Protein AF-A0A6G3WJX1-F1 (afdb_monomer_lite)

Foldseek 3Di:
DAEEEEEDDCSVVVQVVVVVVVPVVYDYYYDYPVVVVVCVVVVVHRYYHYDDPVRPD

InterPro domains:
  IPR021238 Protein of unknown function DUF2620 [PF10941] (3-57)

Organism: NCBI:txid2706086

Radius of gyration: 10.94 Å; chains: 1; bounding box: 30×22×21 Å

Secondary structure (DSSP, 8-state):
-EEEEEEETTHHHHHHHHHTT--TTEEEEE--HHHHHHHHHTTS-SEEEEE-SSS--

Sequence (57 aa):
MTKILTGGVGKVEVTQAIGRLGIDSLDVVPSSDMDAAMKLRVGQADYYLGTCHTGAG

Structure (mmCIF, N/CA/C/O backbone):
data_AF-A0A6G3WJX1-F1
#
_entry.id   AF-A0A6G3WJX1-F1
#
loop_
_atom_site.group_PDB
_atom_site.id
_atom_site.type_symbol
_atom_site.label_atom_id
_atom_site.label_alt_id
_atom_site.label_comp_id
_atom_site.label_asym_id
_atom_site.label_entity_id
_atom_site.label_seq_id
_atom_site.pdbx_PDB_ins_code
_atom_site.Cartn_x
_atom_site.Cartn_y
_atom_site.Cartn_z
_atom_site.occupancy
_atom_site.B_iso_or_equiv
_atom_site.auth_seq_id
_atom_site.auth_comp_id
_atom_site.auth_asym_id
_atom_site.auth_atom_id
_atom_site.pdbx_PDB_model_num
ATOM 1 N N . MET A 1 1 ? -15.911 3.138 4.746 1.00 87.81 1 MET A N 1
ATOM 2 C CA . MET A 1 1 ? -15.308 2.528 3.548 1.00 87.81 1 MET A CA 1
ATOM 3 C C . MET A 1 1 ? -13.811 2.575 3.770 1.00 87.81 1 MET A C 1
ATOM 5 O O . MET A 1 1 ? -13.322 3.653 4.079 1.00 87.81 1 MET A O 1
ATOM 9 N N . THR A 1 2 ? -13.135 1.431 3.762 1.00 97.25 2 THR A N 1
ATOM 10 C CA . THR A 1 2 ? -11.690 1.344 3.989 1.00 97.25 2 THR A CA 1
ATOM 11 C C . THR A 1 2 ? -10.970 1.822 2.740 1.00 97.25 2 THR A C 1
ATOM 13 O O . THR A 1 2 ? -11.149 1.250 1.666 1.00 97.25 2 THR A O 1
ATOM 16 N N . LYS A 1 3 ? -10.165 2.869 2.876 1.00 98.06 3 LYS A N 1
ATOM 17 C CA . LYS A 1 3 ? -9.485 3.525 1.771 1.00 98.06 3 LYS A CA 1
ATOM 18 C C . LYS A 1 3 ? -8.061 3.013 1.608 1.00 98.06 3 LYS A C 1
ATOM 20 O O . LYS A 1 3 ? -7.219 3.190 2.489 1.00 98.06 3 LYS A O 1
ATOM 25 N N . ILE A 1 4 ? -7.788 2.421 0.452 1.00 98.25 4 ILE A N 1
ATOM 26 C CA . ILE A 1 4 ? -6.484 1.877 0.078 1.00 98.25 4 ILE A CA 1
ATOM 27 C C . ILE A 1 4 ? -5.901 2.720 -1.054 1.00 98.25 4 ILE A C 1
ATOM 29 O O . ILE A 1 4 ? -6.529 2.925 -2.092 1.00 98.25 4 ILE A O 1
ATOM 33 N N . LEU A 1 5 ? -4.671 3.183 -0.868 1.00 98.38 5 LEU A N 1
ATOM 34 C CA . LEU A 1 5 ? -3.896 3.836 -1.916 1.00 98.38 5 LEU A CA 1
ATOM 35 C C . LEU A 1 5 ? -2.933 2.830 -2.540 1.00 98.38 5 LEU A C 1
ATOM 37 O O . LEU A 1 5 ? -2.234 2.124 -1.820 1.00 98.38 5 LEU A O 1
ATOM 41 N N . THR A 1 6 ? -2.853 2.773 -3.864 1.00 97.69 6 THR A N 1
ATOM 42 C CA . THR A 1 6 ? -1.854 1.950 -4.566 1.00 97.69 6 THR A CA 1
ATOM 43 C C . THR A 1 6 ? -0.767 2.837 -5.170 1.00 97.69 6 THR A C 1
ATOM 45 O O . THR A 1 6 ? -1.050 3.939 -5.643 1.00 97.69 6 THR A O 1
ATOM 48 N N . GLY A 1 7 ? 0.490 2.396 -5.151 1.00 96.19 7 GLY A N 1
ATOM 49 C CA . GLY A 1 7 ? 1.622 3.208 -5.613 1.00 96.19 7 GLY A CA 1
ATOM 50 C C . GLY A 1 7 ? 2.733 2.401 -6.267 1.00 96.19 7 GLY A C 1
ATOM 51 O O . GLY A 1 7 ? 2.661 1.179 -6.368 1.00 96.19 7 GLY A O 1
ATOM 52 N N . GLY A 1 8 ? 3.744 3.110 -6.757 1.00 94.38 8 GLY A N 1
ATOM 53 C CA . GLY A 1 8 ? 4.861 2.525 -7.485 1.00 94.38 8 GLY A CA 1
ATOM 54 C C . GLY A 1 8 ? 4.510 1.928 -8.858 1.00 94.38 8 GLY A C 1
ATOM 55 O O . GLY A 1 8 ? 3.624 2.404 -9.581 1.00 94.38 8 GLY A O 1
ATOM 56 N N . VAL A 1 9 ? 5.282 0.914 -9.250 1.00 93.81 9 VAL A N 1
ATOM 57 C CA . VAL A 1 9 ? 5.239 0.262 -10.567 1.00 93.81 9 VAL A CA 1
ATOM 58 C C . VAL A 1 9 ? 4.031 -0.667 -10.651 1.00 93.81 9 VAL A C 1
ATOM 60 O O . VAL A 1 9 ? 3.926 -1.598 -9.862 1.00 93.81 9 VAL A O 1
ATOM 63 N N . GLY A 1 10 ? 3.145 -0.466 -11.628 1.00 94.25 10 GLY A N 1
ATOM 64 C CA . GLY A 1 10 ? 1.973 -1.333 -11.834 1.00 94.25 10 GLY A CA 1
ATOM 65 C C . GLY A 1 10 ? 0.762 -1.020 -10.939 1.00 94.25 10 GLY A C 1
ATOM 66 O O . GLY A 1 10 ? -0.149 -1.833 -10.793 1.00 94.25 10 GLY A O 1
ATOM 67 N N . LYS A 1 11 ? 0.725 0.157 -10.302 1.00 95.81 11 LYS A N 1
ATOM 68 C CA . LYS A 1 11 ? -0.359 0.558 -9.383 1.00 95.81 11 LYS A CA 1
ATOM 69 C C . LYS A 1 11 ? -1.765 0.524 -9.991 1.00 95.81 11 LYS A C 1
ATOM 71 O O . LYS A 1 11 ? -2.743 0.298 -9.278 1.00 95.81 11 LYS A O 1
ATOM 76 N N . VAL A 1 12 ? -1.894 0.755 -11.299 1.00 96.81 12 VAL A N 1
ATOM 77 C CA . VAL A 1 12 ? -3.196 0.731 -11.982 1.00 96.81 12 VAL A CA 1
ATOM 78 C C . VAL A 1 12 ? -3.712 -0.703 -12.049 1.00 96.81 12 VAL A C 1
ATOM 80 O O . VAL A 1 12 ? -4.863 -0.962 -11.707 1.00 96.81 12 VAL A O 1
ATOM 83 N N . GLU A 1 13 ? -2.845 -1.642 -12.407 1.00 96.69 13 GLU A N 1
ATOM 84 C CA . GLU A 1 13 ? -3.125 -3.071 -12.467 1.00 96.69 13 GLU A CA 1
ATOM 85 C C . GLU A 1 13 ? -3.484 -3.611 -11.082 1.00 96.69 13 GLU A C 1
ATOM 87 O O . GLU A 1 13 ? -4.466 -4.336 -10.944 1.00 96.69 13 GLU A O 1
ATOM 92 N N . VAL A 1 14 ? -2.750 -3.197 -10.045 1.00 96.25 14 VAL A N 1
ATOM 93 C CA . VAL A 1 14 ? -3.051 -3.543 -8.647 1.00 96.25 14 VAL A CA 1
ATOM 94 C C . VAL A 1 14 ? -4.419 -3.004 -8.227 1.00 96.25 14 VAL A C 1
ATOM 96 O O . VAL A 1 14 ? -5.226 -3.746 -7.671 1.00 96.25 14 VAL A O 1
ATOM 99 N N . THR A 1 15 ? -4.723 -1.741 -8.539 1.00 97.81 1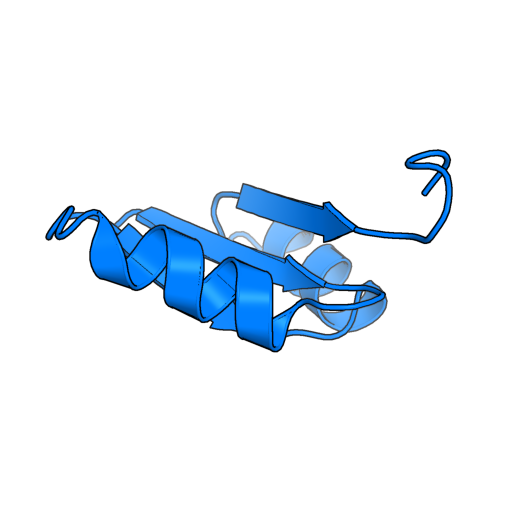5 THR A N 1
ATOM 100 C CA . THR A 1 15 ? -6.038 -1.141 -8.250 1.00 97.81 15 THR A CA 1
ATOM 101 C C . THR A 1 15 ? -7.161 -1.948 -8.897 1.00 97.81 15 THR A C 1
ATOM 103 O O . THR A 1 15 ? -8.139 -2.296 -8.238 1.00 97.81 15 THR A O 1
ATOM 106 N N . GLN A 1 16 ? -7.012 -2.294 -10.178 1.00 97.75 16 GLN A N 1
ATOM 107 C CA . GLN A 1 16 ? -7.998 -3.096 -10.902 1.00 97.75 16 GLN A CA 1
ATOM 108 C C . GLN A 1 16 ? -8.119 -4.513 -10.336 1.00 97.75 16 GLN A C 1
ATOM 110 O O . GLN A 1 16 ? -9.229 -5.032 -10.235 1.00 97.75 16 GLN A O 1
ATOM 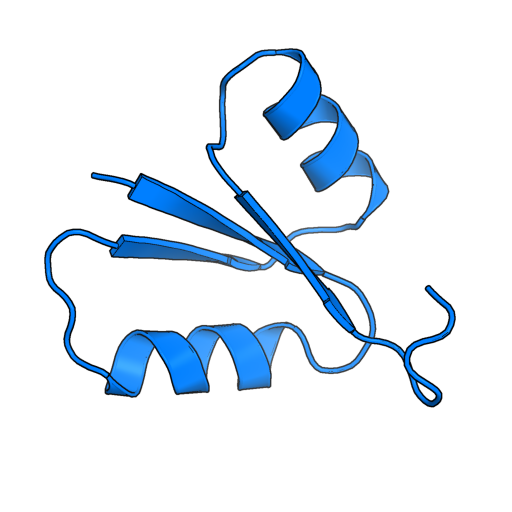115 N N . ALA A 1 17 ? -7.001 -5.141 -9.969 1.00 97.44 17 ALA A N 1
ATOM 116 C CA . ALA A 1 17 ? -6.989 -6.471 -9.375 1.00 97.44 17 ALA A CA 1
ATOM 117 C C . ALA A 1 17 ? -7.774 -6.495 -8.059 1.00 97.44 17 ALA A C 1
ATOM 119 O O . ALA A 1 17 ? -8.605 -7.380 -7.878 1.00 97.44 17 ALA A O 1
ATOM 120 N N . ILE A 1 18 ? -7.579 -5.496 -7.191 1.00 96.25 18 ILE A N 1
ATOM 121 C CA . ILE A 1 18 ? -8.340 -5.380 -5.941 1.00 96.25 18 ILE A CA 1
ATOM 122 C C . ILE A 1 18 ? -9.816 -5.081 -6.233 1.00 96.25 18 ILE A C 1
ATOM 124 O O . ILE A 1 18 ? -10.688 -5.719 -5.653 1.00 96.25 18 ILE A O 1
ATOM 128 N N . GLY A 1 19 ? -10.117 -4.178 -7.172 1.00 95.25 19 GLY A N 1
ATOM 129 C CA . GLY A 1 19 ? -11.500 -3.861 -7.548 1.00 95.25 19 GLY A CA 1
ATOM 130 C C . GLY A 1 19 ? -12.286 -5.076 -8.060 1.00 95.25 19 GLY A C 1
ATOM 131 O O . GLY A 1 19 ? -13.465 -5.231 -7.750 1.00 95.25 19 GLY A O 1
ATOM 132 N N . ARG A 1 20 ? -11.628 -5.996 -8.779 1.00 97.44 20 ARG A N 1
ATOM 133 C CA . ARG A 1 20 ? -12.233 -7.254 -9.258 1.00 97.44 20 ARG A CA 1
ATOM 134 C C . ARG A 1 20 ? -12.588 -8.239 -8.145 1.00 97.44 20 ARG A C 1
ATOM 136 O O . ARG A 1 20 ? -13.345 -9.167 -8.410 1.00 97.44 20 ARG A O 1
ATOM 143 N N . LEU A 1 21 ? -12.074 -8.054 -6.927 1.00 96.12 21 LEU A N 1
ATOM 144 C CA . LEU A 1 21 ? -12.465 -8.874 -5.779 1.00 96.12 21 LEU A CA 1
ATOM 145 C C . LEU A 1 21 ? -13.901 -8.582 -5.318 1.00 96.12 21 LEU A C 1
ATOM 147 O O . LEU A 1 21 ? -14.462 -9.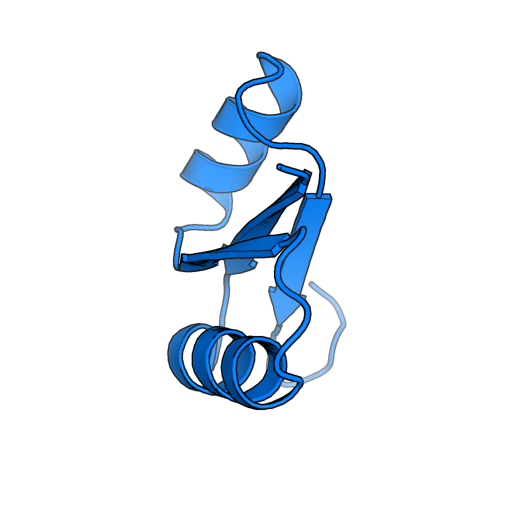391 -4.588 1.00 96.12 21 LEU A O 1
ATOM 151 N N . GLY A 1 22 ? -14.496 -7.455 -5.736 1.00 94.19 22 GLY A N 1
ATOM 152 C CA . GLY A 1 22 ? -15.894 -7.132 -5.434 1.00 94.19 22 GLY A CA 1
ATOM 153 C C . GLY A 1 22 ? -16.165 -6.917 -3.944 1.00 94.19 22 GLY A C 1
ATOM 154 O O . GLY A 1 22 ? -17.235 -7.259 -3.455 1.00 94.19 22 GLY A O 1
ATOM 155 N N . ILE A 1 23 ? -15.179 -6.405 -3.202 1.00 96.69 23 ILE A N 1
ATOM 156 C CA . ILE A 1 23 ? -15.324 -6.125 -1.772 1.00 96.69 23 ILE A CA 1
ATOM 157 C C . ILE A 1 23 ? -15.893 -4.711 -1.615 1.00 96.69 23 ILE A C 1
ATOM 159 O O . ILE A 1 23 ? -15.151 -3.732 -1.656 1.00 96.69 23 ILE A O 1
ATOM 163 N N . ASP A 1 24 ? -17.204 -4.614 -1.397 1.00 95.12 24 ASP A N 1
ATOM 164 C CA . ASP A 1 24 ? -17.949 -3.343 -1.340 1.00 95.12 24 ASP A CA 1
ATOM 165 C C . ASP A 1 24 ? -17.450 -2.358 -0.273 1.00 95.12 24 ASP A C 1
ATOM 167 O O . ASP A 1 24 ? -17.684 -1.154 -0.358 1.00 95.12 24 ASP A O 1
ATOM 171 N N . SER A 1 25 ? -16.774 -2.847 0.767 1.00 96.75 25 SER A N 1
ATOM 172 C CA . SER A 1 25 ? -16.251 -1.996 1.833 1.00 96.75 25 SER A CA 1
ATOM 173 C C . SER A 1 25 ? -14.951 -1.276 1.468 1.00 96.75 25 SER A C 1
ATOM 175 O O . SER A 1 25 ? -14.543 -0.405 2.241 1.00 96.75 25 SER A O 1
ATOM 177 N N . LEU A 1 26 ? -14.315 -1.600 0.334 1.00 97.25 26 LEU A N 1
ATOM 178 C CA . LEU A 1 26 ? -13.040 -1.023 -0.096 1.00 97.25 26 LEU A CA 1
ATOM 179 C C . LEU A 1 26 ? -13.228 0.126 -1.097 1.00 97.25 26 LEU A C 1
ATOM 181 O O . LEU A 1 26 ? -13.917 -0.013 -2.102 1.00 97.25 26 LEU A O 1
ATOM 185 N N . ASP A 1 27 ? -12.533 1.234 -0.849 1.00 97.38 27 ASP A N 1
ATOM 186 C CA . ASP A 1 27 ? -12.304 2.321 -1.806 1.00 97.38 27 ASP A CA 1
ATOM 187 C C . ASP A 1 27 ? -10.820 2.308 -2.194 1.00 97.38 27 ASP A C 1
ATOM 189 O O . ASP A 1 27 ? -9.955 2.574 -1.358 1.00 97.38 27 ASP A O 1
ATOM 193 N N . VAL A 1 28 ? -10.505 1.933 -3.435 1.00 97.81 28 VAL A N 1
ATOM 194 C CA . VAL A 1 28 ? -9.121 1.722 -3.882 1.00 97.81 28 VAL A CA 1
ATOM 195 C C . VAL A 1 28 ? -8.785 2.683 -5.005 1.00 97.81 28 VAL A C 1
ATOM 197 O O . VAL A 1 28 ? -9.410 2.649 -6.064 1.00 97.81 28 VAL A O 1
ATOM 200 N N . VAL A 1 29 ? -7.764 3.515 -4.797 1.00 97.69 29 VAL A N 1
ATOM 201 C CA . VAL A 1 29 ? -7.362 4.539 -5.769 1.00 97.69 29 VAL A CA 1
ATOM 202 C C . VAL A 1 29 ? -5.844 4.577 -5.974 1.00 97.69 29 VAL A C 1
ATOM 204 O O . VAL A 1 29 ? -5.083 4.462 -5.009 1.00 97.69 29 VAL A O 1
ATOM 207 N N . PRO A 1 30 ? -5.367 4.764 -7.217 1.00 97.75 30 PRO A N 1
ATOM 208 C CA . PRO A 1 30 ? -3.946 4.910 -7.483 1.00 97.75 30 PRO A CA 1
ATOM 209 C C . PRO A 1 30 ? -3.430 6.276 -7.026 1.00 97.75 30 PRO A C 1
ATOM 211 O O . PRO A 1 30 ? -4.112 7.295 -7.132 1.00 97.75 30 PRO A O 1
ATOM 214 N N . SER A 1 31 ? -2.189 6.293 -6.550 1.00 97.75 31 SER A N 1
ATOM 215 C CA . SER A 1 31 ? -1.499 7.458 -5.999 1.00 97.75 31 SER A CA 1
ATOM 216 C C . SER A 1 31 ? -0.024 7.483 -6.429 1.00 97.75 31 SER A C 1
ATOM 218 O O . SER A 1 31 ? 0.493 6.564 -7.073 1.00 97.75 31 SER A O 1
ATOM 220 N N . SER A 1 32 ? 0.680 8.570 -6.122 1.00 96.75 32 SER A N 1
ATOM 221 C CA . SER A 1 32 ? 2.140 8.525 -5.990 1.00 96.75 32 SER A CA 1
ATOM 222 C C . SER A 1 32 ? 2.511 8.128 -4.563 1.00 96.75 32 SER A C 1
ATOM 224 O O . SER A 1 32 ? 1.722 8.338 -3.640 1.00 96.75 32 SER A O 1
ATOM 226 N N . ASP A 1 33 ? 3.711 7.586 -4.385 1.00 95.38 33 ASP A N 1
ATOM 227 C CA . ASP A 1 33 ? 4.204 7.117 -3.085 1.00 95.38 33 ASP A CA 1
ATOM 228 C C . ASP A 1 33 ? 4.262 8.278 -2.083 1.00 95.38 33 ASP A C 1
ATOM 230 O O . ASP A 1 33 ? 3.826 8.156 -0.941 1.00 95.38 33 ASP A O 1
ATOM 234 N N . MET A 1 34 ? 4.706 9.450 -2.551 1.00 96.19 34 MET A N 1
ATOM 235 C CA . MET A 1 34 ? 4.782 10.658 -1.731 1.00 96.19 34 MET A CA 1
ATOM 236 C C . MET A 1 34 ? 3.395 11.173 -1.320 1.00 96.19 34 MET A C 1
ATOM 238 O O . MET A 1 34 ? 3.178 11.489 -0.152 1.00 96.19 34 MET A O 1
ATOM 242 N N . ASP A 1 35 ? 2.437 11.238 -2.250 1.00 97.88 35 ASP A N 1
ATOM 243 C CA . ASP A 1 35 ? 1.067 11.665 -1.931 1.00 97.88 35 ASP A CA 1
ATOM 244 C C . ASP A 1 35 ? 0.370 10.653 -1.010 1.00 97.88 35 ASP A C 1
ATOM 246 O O . ASP A 1 35 ? -0.325 11.033 -0.068 1.00 97.88 35 ASP A O 1
ATOM 250 N N . ALA A 1 36 ? 0.625 9.356 -1.210 1.00 97.62 36 ALA A N 1
ATOM 251 C CA . ALA A 1 36 ? 0.085 8.312 -0.353 1.00 97.62 36 ALA A CA 1
ATOM 252 C C . ALA A 1 36 ? 0.630 8.400 1.074 1.00 97.62 36 ALA A C 1
ATOM 254 O O . ALA A 1 36 ? -0.151 8.358 2.024 1.00 97.62 36 ALA A O 1
ATOM 255 N N . ALA A 1 37 ? 1.940 8.606 1.232 1.00 97.06 37 ALA A N 1
ATOM 256 C CA . ALA A 1 37 ? 2.561 8.818 2.534 1.00 97.06 37 ALA A CA 1
ATOM 257 C C . ALA A 1 37 ? 1.964 10.036 3.258 1.00 97.06 37 ALA A C 1
ATOM 259 O O . ALA A 1 37 ? 1.650 9.964 4.449 1.00 97.06 37 ALA A O 1
ATOM 260 N N . MET A 1 38 ? 1.747 11.142 2.538 1.00 98.19 38 MET A N 1
ATOM 261 C CA . MET A 1 38 ? 1.118 12.335 3.106 1.00 98.19 38 MET A CA 1
ATOM 262 C C . MET A 1 38 ? -0.323 12.065 3.542 1.00 98.19 38 MET A C 1
ATOM 264 O O . MET A 1 38 ? -0.676 12.399 4.672 1.00 98.19 38 MET A O 1
ATOM 268 N N . LYS A 1 39 ? -1.135 11.422 2.693 1.00 98.25 39 LYS A N 1
ATOM 269 C CA . LYS A 1 39 ? -2.538 11.083 2.984 1.00 98.25 39 LYS A CA 1
ATOM 270 C C . LYS A 1 39 ? -2.684 10.120 4.156 1.00 98.25 39 LYS A C 1
ATOM 272 O O . LYS A 1 39 ? -3.552 10.340 4.996 1.00 98.25 39 LYS A O 1
ATOM 277 N N . LEU A 1 40 ? -1.823 9.108 4.251 1.00 97.81 40 LEU A N 1
ATOM 278 C CA . LEU A 1 40 ? -1.777 8.208 5.405 1.00 97.81 40 LEU A CA 1
ATOM 279 C C . LEU A 1 40 ? -1.476 8.976 6.692 1.00 97.81 40 LEU A C 1
ATOM 281 O O . LEU A 1 40 ? -2.189 8.838 7.682 1.00 97.81 40 LEU A O 1
ATOM 285 N N . ARG A 1 41 ? -0.456 9.842 6.670 1.00 98.00 41 ARG A N 1
ATOM 286 C CA . ARG A 1 41 ? -0.033 10.612 7.847 1.00 98.00 41 ARG A CA 1
ATOM 287 C C . ARG A 1 41 ? -1.144 11.497 8.415 1.00 98.00 41 ARG A C 1
ATOM 289 O O . ARG A 1 41 ? -1.192 11.697 9.625 1.00 98.00 41 ARG A O 1
ATOM 296 N N . VAL A 1 42 ? -2.005 12.045 7.559 1.00 98.06 42 VAL A N 1
ATOM 297 C CA . VAL A 1 42 ? -3.118 12.921 7.967 1.00 98.06 42 VAL A CA 1
ATOM 298 C C . VAL A 1 42 ? -4.456 12.184 8.120 1.00 98.06 42 VAL A C 1
ATOM 300 O O . VAL A 1 42 ? -5.484 12.837 8.281 1.00 98.06 42 VAL A O 1
ATOM 303 N N . GLY A 1 43 ? -4.469 10.847 8.052 1.00 97.56 43 GLY A N 1
ATOM 304 C CA . GLY A 1 43 ? -5.681 10.037 8.227 1.00 97.56 43 GLY A CA 1
ATOM 305 C C . GLY A 1 43 ? -6.689 10.133 7.075 1.00 97.56 43 GLY A C 1
ATOM 306 O O . GLY A 1 4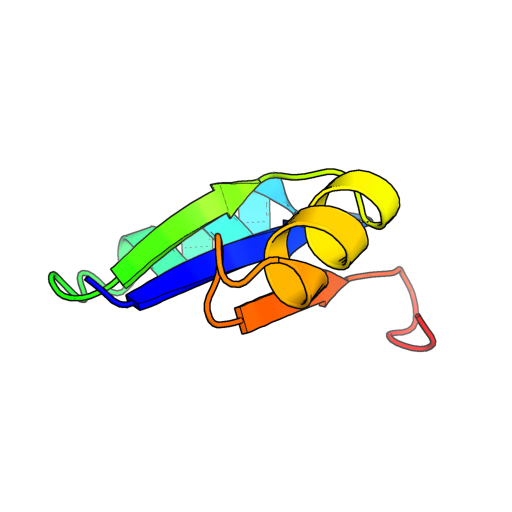3 ? -7.876 9.903 7.270 1.00 97.56 43 GLY A O 1
ATOM 307 N N . GLN A 1 44 ? -6.241 10.499 5.871 1.00 98.19 44 GLN A N 1
ATOM 308 C CA . GLN A 1 44 ? -7.074 10.555 4.658 1.00 98.19 44 GLN A CA 1
ATOM 309 C C . GLN A 1 44 ? -7.075 9.244 3.852 1.00 98.19 44 GLN A C 1
ATOM 311 O O . GLN A 1 44 ? -7.728 9.168 2.805 1.00 98.19 44 GLN A O 1
ATOM 316 N N . ALA A 1 45 ? -6.326 8.242 4.309 1.00 98.31 45 ALA A N 1
ATOM 317 C CA . ALA A 1 45 ? -6.330 6.870 3.823 1.00 98.31 45 ALA A CA 1
ATOM 318 C C . ALA A 1 45 ? -6.010 5.918 4.981 1.00 98.31 45 ALA A C 1
ATOM 320 O O . ALA A 1 45 ? -5.341 6.320 5.933 1.00 98.31 45 ALA A O 1
ATOM 321 N N . ASP A 1 46 ? -6.459 4.670 4.868 1.00 98.31 46 ASP A N 1
ATOM 322 C CA . ASP A 1 46 ? -6.268 3.645 5.897 1.00 98.31 46 ASP A CA 1
ATOM 323 C C . ASP A 1 46 ? -5.049 2.764 5.593 1.00 98.31 46 ASP A C 1
ATOM 325 O O . ASP A 1 46 ? -4.306 2.387 6.497 1.00 98.31 46 ASP A O 1
ATOM 329 N N . TYR A 1 47 ? -4.819 2.458 4.311 1.00 97.81 47 TYR A N 1
ATOM 330 C CA . TYR A 1 47 ? -3.731 1.586 3.869 1.00 97.81 47 TYR A CA 1
ATOM 331 C C . TYR A 1 47 ? -3.039 2.105 2.611 1.00 97.81 47 TYR A C 1
ATOM 333 O O . TYR A 1 47 ? -3.622 2.822 1.794 1.00 97.81 47 TYR A O 1
ATOM 341 N N . TYR A 1 48 ? -1.792 1.675 2.437 1.00 97.19 48 TYR A N 1
ATOM 342 C CA . TYR A 1 48 ? -1.024 1.852 1.214 1.00 97.19 48 TYR A CA 1
ATOM 343 C C . TYR A 1 48 ? -0.449 0.514 0.756 1.00 97.19 48 T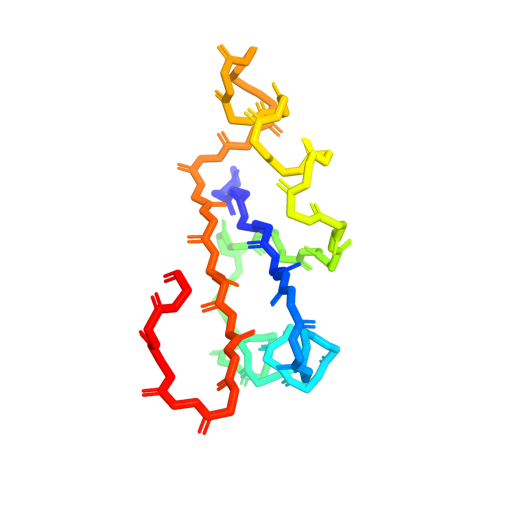YR A C 1
ATOM 345 O O . TYR A 1 48 ? 0.119 -0.225 1.558 1.00 97.19 48 TYR A O 1
ATOM 353 N N . LEU A 1 49 ? -0.589 0.226 -0.535 1.00 95.44 49 LEU A N 1
ATOM 354 C CA . LEU A 1 49 ? -0.007 -0.933 -1.195 1.00 95.44 49 LEU A CA 1
ATOM 355 C C . LEU A 1 49 ? 0.930 -0.453 -2.309 1.00 95.44 49 LEU A C 1
ATOM 357 O O . LEU A 1 49 ? 0.494 -0.114 -3.412 1.00 95.44 49 LEU A O 1
ATOM 361 N N . GLY A 1 50 ? 2.219 -0.386 -1.988 1.00 93.44 50 GLY A N 1
ATOM 362 C CA . GLY A 1 50 ? 3.274 -0.022 -2.928 1.00 93.44 50 GLY A CA 1
ATOM 363 C C . GLY A 1 50 ? 3.832 -1.242 -3.646 1.00 93.44 50 GLY A C 1
ATOM 364 O O . GLY A 1 50 ? 4.034 -2.292 -3.037 1.00 93.44 50 GLY A O 1
ATOM 365 N N . THR A 1 51 ? 4.108 -1.102 -4.939 1.00 92.38 51 THR A N 1
ATOM 366 C CA . THR A 1 51 ? 4.761 -2.143 -5.735 1.00 92.38 51 THR A CA 1
ATOM 367 C C . THR A 1 51 ? 5.997 -1.603 -6.444 1.00 92.38 51 THR A C 1
ATOM 369 O O . THR A 1 51 ? 6.037 -0.475 -6.928 1.00 92.38 51 THR A O 1
ATOM 372 N N . CYS A 1 52 ? 7.038 -2.423 -6.541 1.00 90.88 52 CYS A N 1
ATOM 373 C CA . CYS A 1 52 ? 8.217 -2.144 -7.357 1.00 90.88 52 CYS A CA 1
ATOM 374 C C . CYS A 1 52 ? 8.669 -3.436 -8.051 1.00 90.88 52 CYS A C 1
ATOM 376 O O . CYS A 1 52 ? 8.076 -4.493 -7.847 1.00 90.88 52 CYS A O 1
ATOM 378 N N . HIS A 1 53 ? 9.716 -3.374 -8.873 1.00 85.00 53 HIS A N 1
ATOM 379 C CA . HIS A 1 53 ? 10.174 -4.539 -9.641 1.00 85.00 53 HIS A CA 1
ATOM 380 C C . HIS A 1 53 ? 10.653 -5.715 -8.779 1.00 85.00 53 HIS A C 1
ATOM 382 O O . HIS A 1 53 ? 10.584 -6.858 -9.218 1.00 85.00 53 HIS A O 1
ATOM 388 N N . THR A 1 54 ? 11.142 -5.443 -7.570 1.00 85.31 54 THR A N 1
ATOM 389 C CA . THR A 1 54 ? 11.733 -6.450 -6.674 1.00 85.31 54 THR A CA 1
ATOM 390 C C . THR A 1 54 ? 10.984 -6.603 -5.352 1.00 85.31 54 THR A C 1
ATOM 392 O O . THR A 1 54 ? 11.330 -7.471 -4.559 1.00 85.31 54 THR A O 1
ATOM 395 N N . GLY A 1 55 ? 9.989 -5.753 -5.088 1.00 70.50 55 GLY A N 1
ATOM 396 C CA . GLY A 1 55 ? 9.321 -5.652 -3.787 1.00 70.50 55 GLY A CA 1
ATOM 397 C C . GLY A 1 55 ? 10.164 -5.018 -2.670 1.00 70.50 55 GLY A C 1
ATOM 398 O O . GLY A 1 55 ? 9.744 -5.057 -1.524 1.00 70.50 55 GLY A O 1
ATOM 399 N N . ALA A 1 56 ? 11.333 -4.441 -2.969 1.00 71.44 56 ALA A N 1
ATOM 400 C CA . ALA A 1 56 ? 12.202 -3.793 -1.976 1.00 71.44 56 ALA A CA 1
ATOM 401 C C . ALA A 1 56 ? 11.762 -2.371 -1.563 1.00 71.44 56 ALA A C 1
ATOM 403 O O . ALA A 1 56 ? 12.471 -1.725 -0.794 1.00 71.44 56 ALA A O 1
ATOM 404 N N . GLY A 1 57 ? 10.673 -1.869 -2.157 1.0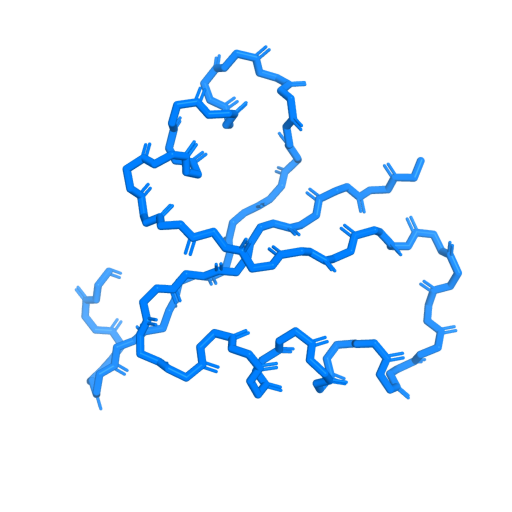0 57.56 57 GLY A N 1
ATOM 405 C CA . GLY A 1 57 ? 10.158 -0.512 -1.952 1.00 57.56 57 GLY A CA 1
ATOM 406 C C . GLY A 1 57 ? 9.426 -0.342 -0.632 1.00 57.56 57 GLY A C 1
ATOM 407 O O . GLY A 1 57 ? 8.853 -1.341 -0.147 1.00 57.56 57 GLY A O 1
#

pLDDT: mean 94.54, std 7.34, range [57.56, 98.38]